Protein AF-I6B0U2-F1 (afdb_monomer_lite)

Structure (mmCIF, N/CA/C/O backbone):
data_AF-I6B0U2-F1
#
_entry.id   AF-I6B0U2-F1
#
loop_
_atom_site.group_PDB
_atom_site.id
_atom_site.type_symbol
_atom_site.label_atom_id
_atom_site.label_alt_id
_atom_site.label_comp_id
_atom_site.label_asym_id
_atom_site.label_entity_id
_atom_site.label_seq_id
_atom_site.pdbx_PDB_ins_code
_atom_site.Cartn_x
_atom_site.Cartn_y
_atom_site.Cartn_z
_atom_site.occupancy
_atom_site.B_iso_or_equiv
_atom_site.auth_seq_id
_atom_site.auth_comp_id
_atom_site.auth_asym_id
_atom_site.auth_atom_id
_atom_site.pdbx_PDB_model_num
ATOM 1 N N . MET A 1 1 ? -32.873 28.185 22.341 1.00 57.50 1 MET A N 1
ATOM 2 C CA . MET A 1 1 ? -31.734 27.362 22.796 1.00 57.50 1 MET A CA 1
ATOM 3 C C . MET A 1 1 ? -31.924 25.963 22.237 1.00 57.50 1 MET A C 1
ATOM 5 O O . MET A 1 1 ? -32.698 25.215 22.811 1.00 57.50 1 MET A O 1
ATOM 9 N N . SER A 1 2 ? -31.270 25.636 21.123 1.00 54.31 2 SER A N 1
ATOM 10 C CA . SER A 1 2 ? -31.156 24.257 20.630 1.00 54.31 2 SER A CA 1
ATOM 11 C C . SER A 1 2 ? -29.799 24.140 19.952 1.00 54.31 2 SER A C 1
ATOM 13 O O . SER A 1 2 ? -29.540 24.812 18.959 1.00 54.31 2 SER A O 1
ATOM 15 N N . ALA A 1 3 ? -28.913 23.386 20.594 1.00 54.72 3 ALA A N 1
ATOM 16 C CA . ALA A 1 3 ? -27.615 23.011 20.074 1.00 54.72 3 ALA A CA 1
ATOM 17 C C . ALA A 1 3 ? -27.820 21.843 19.106 1.00 54.72 3 ALA A C 1
ATOM 19 O O . ALA A 1 3 ? -28.290 20.790 19.534 1.00 54.72 3 ALA A O 1
ATOM 20 N N . ASP A 1 4 ? -27.487 22.043 17.833 1.00 51.09 4 ASP A N 1
ATOM 21 C CA . ASP A 1 4 ? -27.373 20.966 16.854 1.00 51.09 4 ASP A CA 1
ATOM 22 C C . ASP A 1 4 ? -25.886 20.760 16.545 1.00 51.09 4 ASP A C 1
ATOM 24 O O . ASP A 1 4 ? -25.132 21.710 16.313 1.00 51.09 4 ASP A O 1
ATOM 28 N N . ALA A 1 5 ? -25.447 19.519 16.703 1.00 57.50 5 ALA A N 1
ATOM 29 C CA . ALA A 1 5 ? -24.058 19.108 16.704 1.00 57.50 5 ALA A CA 1
ATOM 30 C C . ALA A 1 5 ? -23.577 18.857 15.271 1.00 57.50 5 ALA A C 1
ATOM 32 O O . ALA A 1 5 ? -23.649 17.733 14.774 1.00 57.50 5 ALA A O 1
ATOM 33 N N . GLU A 1 6 ? -23.022 19.876 14.616 1.00 51.00 6 GLU A N 1
ATOM 34 C CA . GLU A 1 6 ? -22.321 19.668 13.350 1.00 51.00 6 GLU A CA 1
ATOM 35 C C . GLU A 1 6 ? -20.896 19.165 13.634 1.00 51.00 6 GLU A C 1
ATOM 37 O O . GLU A 1 6 ? -20.004 19.882 14.090 1.00 51.00 6 GLU A O 1
ATOM 42 N N . THR A 1 7 ? -20.719 17.861 13.436 1.00 62.44 7 THR A N 1
ATOM 43 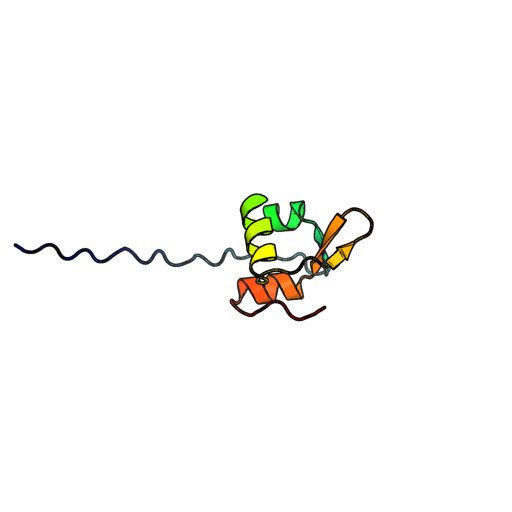C CA . THR A 1 7 ? -19.440 17.151 13.530 1.00 62.44 7 THR A CA 1
ATOM 44 C C . THR A 1 7 ? -18.408 17.841 12.631 1.00 62.44 7 THR A C 1
ATOM 46 O O . THR A 1 7 ? -18.661 17.956 11.431 1.00 62.44 7 THR A O 1
ATOM 49 N N . PRO A 1 8 ? -17.229 18.265 13.129 1.00 51.28 8 PRO A N 1
ATOM 50 C CA . PRO A 1 8 ? -16.218 18.837 12.257 1.00 51.28 8 PRO A CA 1
ATOM 51 C C . PRO A 1 8 ? -15.681 17.734 11.341 1.00 51.28 8 PRO A C 1
ATOM 53 O O . PRO A 1 8 ? -14.890 16.882 11.755 1.00 51.28 8 PRO A O 1
ATOM 56 N N . ALA A 1 9 ? -16.120 17.756 10.082 1.00 57.06 9 ALA A N 1
ATOM 57 C CA . ALA A 1 9 ? -15.517 17.022 8.984 1.00 57.06 9 ALA A CA 1
ATOM 58 C C . ALA A 1 9 ? -14.068 17.501 8.841 1.00 57.06 9 ALA A C 1
ATOM 60 O O . ALA A 1 9 ? -13.765 18.479 8.159 1.00 57.06 9 ALA A O 1
ATOM 61 N N . LYS A 1 10 ? -13.160 16.839 9.563 1.00 54.31 10 LYS A N 1
ATOM 62 C CA . LYS A 1 10 ? -11.722 17.061 9.456 1.00 54.31 10 LYS A CA 1
ATOM 63 C C . LYS A 1 10 ? -11.362 16.835 7.987 1.00 54.31 10 LYS A C 1
ATOM 65 O O . LYS A 1 10 ? -11.568 15.717 7.508 1.00 54.31 10 LYS A O 1
ATOM 70 N N . PRO A 1 11 ? -10.844 17.841 7.260 1.00 49.62 11 PRO A N 1
ATOM 71 C CA . PRO A 1 11 ? -10.376 17.601 5.912 1.00 49.62 11 PRO A CA 1
ATOM 72 C C . PRO A 1 11 ? -9.273 16.561 6.038 1.00 49.62 11 PRO A C 1
ATOM 74 O O . PRO A 1 11 ? -8.291 16.764 6.764 1.00 49.62 11 PRO A O 1
ATOM 77 N N . ALA A 1 12 ? -9.483 15.410 5.402 1.00 51.44 12 ALA A N 1
ATOM 78 C CA . ALA A 1 12 ? -8.438 14.438 5.185 1.00 51.44 12 ALA A CA 1
ATOM 79 C C . ALA A 1 12 ? -7.334 15.192 4.445 1.00 51.44 12 ALA A C 1
ATOM 81 O O . ALA A 1 12 ? -7.418 15.420 3.241 1.00 51.44 12 ALA A O 1
ATOM 82 N N . LYS A 1 13 ? -6.331 15.667 5.192 1.00 47.78 13 LYS A N 1
ATOM 83 C CA . LYS A 1 13 ? -5.026 15.983 4.635 1.00 47.78 13 LYS A CA 1
ATOM 84 C C . LYS A 1 13 ? -4.609 14.682 3.987 1.00 47.78 13 LYS A C 1
ATOM 86 O O . LYS A 1 13 ? -4.151 13.792 4.696 1.00 47.78 13 LYS A O 1
ATOM 91 N N . SER A 1 14 ? -4.847 14.549 2.686 1.00 52.25 14 SER A N 1
ATOM 92 C CA . SER A 1 14 ? -4.190 13.538 1.882 1.00 52.25 14 SER A CA 1
ATOM 93 C C . SER A 1 14 ? -2.717 13.715 2.217 1.00 52.25 14 SER A C 1
ATOM 95 O O . SER A 1 14 ? -2.186 14.800 1.944 1.00 52.25 14 SER A O 1
ATOM 97 N N . PRO A 1 15 ? -2.077 12.773 2.933 1.00 54.72 15 PRO A N 1
ATOM 98 C CA . PRO A 1 15 ? -0.652 12.891 3.143 1.00 54.72 15 PRO A CA 1
ATOM 99 C C . PRO A 1 15 ? -0.072 13.017 1.738 1.00 54.72 15 PRO A C 1
ATOM 101 O O . PRO A 1 15 ? -0.398 12.218 0.859 1.00 54.72 15 PRO A O 1
ATOM 104 N N . LEU A 1 16 ? 0.677 14.092 1.488 1.00 56.03 16 LEU A N 1
ATOM 105 C CA . LEU A 1 16 ? 1.458 14.220 0.267 1.00 56.03 16 LEU A CA 1
ATOM 106 C C . LEU A 1 16 ? 2.520 13.127 0.365 1.00 56.03 16 LEU A C 1
ATOM 108 O O . LEU A 1 16 ? 3.610 13.345 0.884 1.00 56.03 16 LEU A O 1
ATOM 112 N N . VAL A 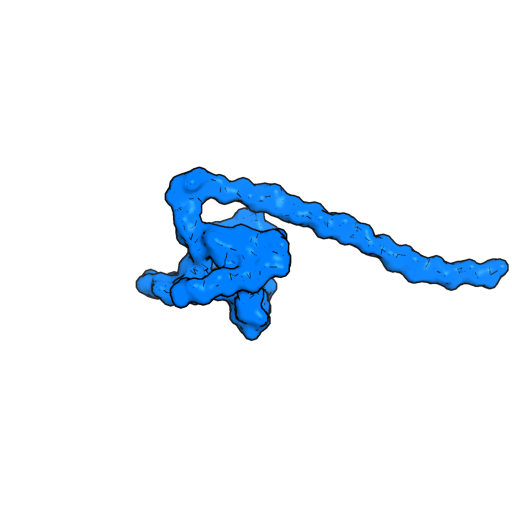1 17 ? 2.137 11.910 -0.018 1.00 63.25 17 VAL A N 1
ATOM 113 C CA . VAL A 1 17 ? 3.015 10.755 -0.038 1.00 63.25 17 VAL A CA 1
ATOM 114 C C . VAL A 1 17 ? 3.983 11.009 -1.177 1.00 63.25 17 VAL A C 1
ATOM 116 O O . VAL A 1 17 ? 3.640 10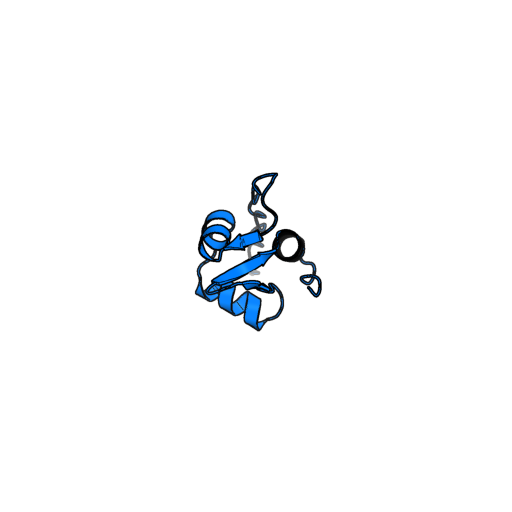.888 -2.352 1.00 63.25 17 VAL A O 1
ATOM 119 N N . VAL A 1 18 ? 5.188 11.444 -0.823 1.00 65.62 18 VAL A N 1
ATOM 120 C CA . VAL A 1 18 ? 6.262 11.641 -1.789 1.00 65.62 18 VAL A CA 1
ATOM 121 C C . VAL A 1 18 ? 6.843 10.270 -2.099 1.00 65.62 18 VAL A C 1
ATOM 123 O O . VAL A 1 18 ? 7.529 9.666 -1.276 1.00 65.62 18 VAL A O 1
ATOM 126 N N . PHE A 1 19 ? 6.539 9.765 -3.289 1.00 67.56 19 PHE A N 1
ATOM 127 C CA . PHE A 1 19 ? 7.124 8.529 -3.784 1.00 67.56 19 PHE A CA 1
ATOM 128 C C . PHE A 1 19 ? 8.517 8.807 -4.369 1.00 67.56 19 PHE A C 1
ATOM 130 O O . PHE A 1 19 ? 8.654 9.718 -5.190 1.00 67.56 19 PHE A O 1
ATOM 137 N N . PRO A 1 20 ? 9.553 8.025 -4.017 1.00 71.62 20 PRO A N 1
ATOM 138 C CA . PRO A 1 20 ? 10.827 8.082 -4.725 1.00 71.62 20 PRO A CA 1
ATOM 139 C C . PRO A 1 20 ? 10.621 7.705 -6.202 1.00 71.62 20 PRO A C 1
ATOM 141 O O . PRO A 1 20 ? 10.009 6.679 -6.505 1.00 71.62 20 PRO A O 1
ATOM 144 N N . ALA A 1 21 ? 11.113 8.549 -7.118 1.00 65.88 21 ALA A N 1
ATOM 145 C CA . ALA A 1 21 ? 10.753 8.528 -8.541 1.00 65.88 21 ALA A CA 1
ATOM 146 C C . ALA A 1 21 ? 11.010 7.181 -9.243 1.00 65.88 21 ALA A C 1
ATOM 148 O O . ALA A 1 21 ? 10.227 6.786 -10.104 1.00 65.88 21 ALA A O 1
ATOM 149 N N . GLU A 1 22 ? 12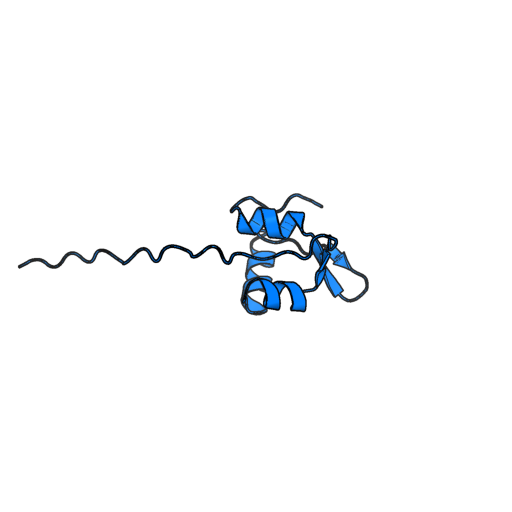.052 6.457 -8.835 1.00 73.31 22 GLU A N 1
ATOM 150 C CA . GLU A 1 22 ? 12.481 5.204 -9.469 1.00 73.31 22 GLU A CA 1
ATOM 151 C C . GLU A 1 22 ? 11.917 3.945 -8.796 1.00 73.31 22 GLU A C 1
ATOM 153 O O . GLU A 1 22 ? 12.099 2.834 -9.296 1.00 73.31 22 GLU A O 1
ATOM 158 N N . LYS A 1 23 ? 11.227 4.076 -7.654 1.00 75.12 23 LYS A N 1
ATOM 159 C CA . LYS A 1 23 ? 10.802 2.907 -6.881 1.00 75.12 23 LYS A CA 1
ATOM 160 C C . LYS A 1 23 ? 9.399 2.451 -7.264 1.00 75.12 23 LYS A C 1
ATOM 162 O O . LYS A 1 23 ? 8.418 3.171 -7.101 1.00 75.12 23 LYS A O 1
ATOM 167 N N . ILE A 1 24 ? 9.317 1.213 -7.745 1.00 83.31 24 ILE A N 1
ATOM 168 C CA . ILE A 1 24 ? 8.077 0.607 -8.258 1.00 83.31 24 ILE A CA 1
ATOM 169 C C . ILE A 1 24 ? 7.384 -0.256 -7.186 1.00 83.31 24 ILE A C 1
ATOM 171 O O . ILE A 1 24 ? 6.183 -0.502 -7.265 1.00 83.31 24 ILE A O 1
ATOM 175 N N . VAL A 1 25 ? 8.119 -0.690 -6.158 1.00 86.69 25 VAL A N 1
ATOM 176 C CA . VAL A 1 25 ? 7.630 -1.544 -5.064 1.00 86.69 25 VAL A CA 1
ATOM 177 C C . VAL A 1 25 ? 8.130 -1.054 -3.711 1.00 86.69 25 VAL A C 1
ATOM 179 O O . VAL A 1 25 ? 9.287 -0.670 -3.576 1.00 86.69 25 VAL A O 1
ATOM 182 N N . PHE A 1 26 ? 7.273 -1.122 -2.700 1.00 86.75 26 PHE A N 1
ATOM 183 C CA . PHE A 1 26 ? 7.544 -0.707 -1.328 1.00 86.75 26 PHE A CA 1
ATOM 184 C C . PHE A 1 26 ? 7.444 -1.901 -0.389 1.00 86.75 26 PHE A C 1
ATOM 186 O O . PHE A 1 26 ? 6.535 -2.720 -0.506 1.00 86.75 26 PHE A O 1
ATOM 193 N N . SER A 1 27 ? 8.360 -2.005 0.565 1.00 88.88 27 SER A N 1
ATOM 194 C CA . SER A 1 27 ? 8.190 -2.926 1.691 1.00 88.88 27 SER A CA 1
ATOM 195 C C . SER A 1 27 ? 7.134 -2.404 2.672 1.00 88.88 27 SER A C 1
ATOM 197 O O . SER A 1 27 ? 6.764 -1.229 2.650 1.00 88.88 27 SER A O 1
ATOM 199 N N . LEU A 1 28 ? 6.674 -3.262 3.588 1.00 87.69 28 LEU A N 1
ATOM 200 C CA . LEU A 1 28 ? 5.771 -2.853 4.670 1.00 87.69 28 LEU A CA 1
ATOM 201 C C . LEU A 1 28 ? 6.338 -1.689 5.500 1.00 87.69 28 LEU A C 1
ATOM 203 O O . LEU A 1 28 ? 5.609 -0.752 5.806 1.00 87.69 28 LEU A O 1
ATOM 207 N N . ALA A 1 29 ? 7.629 -1.735 5.841 1.00 87.50 29 ALA A N 1
ATOM 208 C CA . ALA A 1 29 ? 8.274 -0.688 6.632 1.00 87.50 29 ALA A CA 1
ATOM 209 C C . ALA A 1 29 ? 8.285 0.661 5.898 1.00 87.50 29 ALA A C 1
ATOM 211 O O . ALA A 1 29 ? 8.022 1.700 6.496 1.00 87.50 29 ALA A O 1
ATOM 212 N N . GLU A 1 30 ? 8.532 0.641 4.591 1.00 87.31 30 GLU A N 1
ATOM 213 C CA . GLU A 1 30 ? 8.546 1.849 3.763 1.00 87.31 30 GLU A CA 1
ATOM 214 C C . GLU A 1 30 ? 7.152 2.420 3.566 1.00 87.31 30 GLU A C 1
ATOM 216 O O . GLU A 1 30 ? 6.964 3.627 3.686 1.00 87.31 30 GLU A O 1
ATOM 221 N N . LEU A 1 31 ? 6.163 1.554 3.339 1.00 86.44 31 LEU A N 1
ATOM 222 C CA . LEU A 1 31 ? 4.769 1.961 3.266 1.00 86.44 31 LEU A CA 1
ATOM 223 C C . LEU A 1 31 ? 4.345 2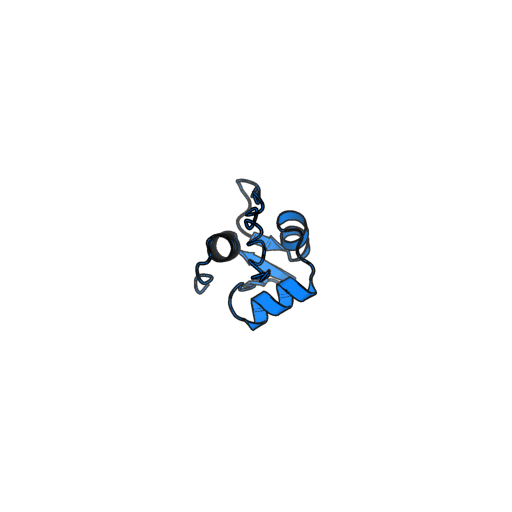.664 4.560 1.00 86.44 31 LEU A C 1
ATOM 225 O O . LEU A 1 31 ? 3.752 3.739 4.504 1.00 86.44 31 LEU A O 1
ATOM 229 N N . MET A 1 32 ? 4.680 2.091 5.718 1.00 88.62 32 MET A N 1
ATOM 230 C CA . MET A 1 32 ? 4.401 2.700 7.019 1.00 88.62 32 MET A CA 1
ATOM 231 C C . MET A 1 32 ? 5.115 4.047 7.180 1.00 88.62 32 MET A C 1
ATOM 233 O O . MET A 1 32 ? 4.483 5.019 7.579 1.00 88.62 32 MET A O 1
ATOM 237 N N . ALA A 1 33 ? 6.398 4.137 6.819 1.00 87.62 33 ALA A N 1
ATOM 238 C CA . ALA A 1 33 ? 7.164 5.382 6.906 1.00 87.62 33 ALA A CA 1
ATOM 239 C C . ALA A 1 33 ? 6.595 6.493 6.005 1.00 87.62 33 ALA A C 1
ATOM 241 O O . ALA A 1 33 ? 6.548 7.653 6.402 1.00 87.62 33 ALA A O 1
ATOM 242 N N . MET A 1 34 ? 6.129 6.137 4.808 1.00 83.75 34 MET A N 1
ATOM 243 C CA . MET A 1 34 ? 5.565 7.071 3.831 1.00 83.75 34 MET A CA 1
ATOM 244 C C . MET A 1 34 ? 4.155 7.547 4.186 1.00 83.75 34 MET A C 1
ATOM 246 O O . MET A 1 34 ? 3.806 8.701 3.954 1.00 83.75 34 MET A O 1
ATOM 250 N N . THR A 1 35 ? 3.324 6.641 4.696 1.00 83.50 35 THR A N 1
ATOM 251 C CA . THR A 1 35 ? 1.898 6.902 4.947 1.00 83.50 35 THR A CA 1
ATOM 252 C C . THR A 1 35 ? 1.615 7.296 6.395 1.00 83.50 35 THR A C 1
ATOM 254 O O . THR A 1 35 ? 0.526 7.781 6.693 1.00 83.50 35 THR A O 1
ATOM 257 N N . GLY A 1 36 ? 2.574 7.078 7.299 1.00 85.75 36 GLY A N 1
ATOM 258 C CA . GLY A 1 36 ? 2.390 7.220 8.743 1.00 85.75 36 GLY A CA 1
ATOM 259 C C . GLY A 1 36 ? 1.442 6.177 9.342 1.00 85.75 36 GLY A C 1
ATOM 260 O O . GLY A 1 36 ? 0.971 6.360 10.461 1.00 85.75 36 GLY A O 1
ATOM 261 N N . LEU A 1 37 ? 1.110 5.115 8.600 1.00 87.00 37 LEU A N 1
ATOM 262 C CA . LEU A 1 37 ? 0.197 4.075 9.060 1.00 87.00 37 LEU A CA 1
ATOM 263 C C . LEU A 1 37 ? 0.887 3.072 9.980 1.00 87.00 37 LEU A C 1
ATOM 265 O O . LEU A 1 37 ? 2.019 2.654 9.745 1.00 87.00 37 LEU A O 1
ATOM 269 N N . ASP A 1 38 ? 0.130 2.580 10.958 1.00 89.44 38 ASP A N 1
ATOM 270 C CA . ASP A 1 38 ? 0.528 1.432 11.760 1.00 89.44 38 ASP A CA 1
ATOM 271 C C . ASP A 1 38 ? 0.369 0.115 11.000 1.00 89.44 38 ASP A C 1
ATOM 273 O O . ASP A 1 38 ? -0.538 -0.071 10.180 1.00 89.44 38 ASP A O 1
ATOM 277 N N . ARG A 1 39 ? 1.187 -0.873 11.373 1.00 89.75 39 ARG A N 1
ATOM 278 C CA . ARG A 1 39 ? 1.138 -2.238 10.825 1.00 89.75 39 ARG A CA 1
ATOM 279 C C . ARG A 1 39 ? -0.257 -2.865 10.892 1.00 89.75 39 ARG A C 1
ATOM 281 O O . ARG A 1 39 ? -0.652 -3.579 9.972 1.00 89.75 39 ARG A O 1
ATOM 288 N N . VAL A 1 40 ? -0.999 -2.619 11.973 1.00 90.94 40 VAL A N 1
ATOM 289 C CA . VAL A 1 40 ? -2.367 -3.139 12.146 1.00 90.94 40 VAL A CA 1
ATOM 290 C C . VAL A 1 40 ? -3.317 -2.504 11.134 1.00 90.94 40 VAL A C 1
ATOM 292 O O . VAL A 1 40 ? -4.157 -3.199 10.565 1.00 90.94 40 VAL A O 1
ATOM 295 N N . THR A 1 41 ? -3.163 -1.208 10.865 1.00 90.31 41 THR A N 1
ATOM 296 C CA . THR A 1 41 ? -3.963 -0.496 9.866 1.00 90.31 41 THR A CA 1
ATOM 297 C C . THR A 1 41 ? -3.670 -1.021 8.468 1.00 90.31 41 THR A C 1
ATOM 299 O O . THR A 1 41 ? -4.607 -1.347 7.744 1.00 90.31 41 THR A O 1
ATOM 302 N N . VAL A 1 42 ? -2.396 -1.227 8.121 1.00 89.00 42 VAL A N 1
ATOM 303 C CA . VAL A 1 42 ? -2.018 -1.858 6.845 1.00 89.00 42 VAL A CA 1
ATOM 304 C C . VAL A 1 42 ? -2.625 -3.259 6.722 1.00 89.00 42 VAL A C 1
ATOM 306 O O . VAL A 1 42 ? -3.226 -3.586 5.704 1.00 89.00 42 VAL A O 1
ATOM 309 N N . TRP A 1 43 ? -2.560 -4.075 7.779 1.00 89.56 43 TRP A N 1
ATOM 310 C CA . TRP A 1 43 ? -3.184 -5.402 7.787 1.00 89.56 43 TRP A CA 1
ATOM 311 C C . TRP A 1 43 ? -4.708 -5.348 7.594 1.00 89.56 43 TRP A C 1
ATOM 313 O O . TRP A 1 43 ? -5.265 -6.182 6.883 1.00 89.56 43 TRP A O 1
ATOM 323 N N . ARG A 1 44 ? -5.400 -4.363 8.183 1.00 89.81 44 ARG A N 1
ATOM 324 C CA . ARG A 1 44 ? -6.843 -4.166 7.962 1.00 89.81 44 ARG A CA 1
ATOM 325 C C . ARG A 1 44 ? -7.146 -3.790 6.513 1.00 89.81 44 ARG A C 1
ATOM 327 O O . ARG A 1 44 ? -8.063 -4.370 5.940 1.00 89.81 44 ARG A O 1
ATOM 334 N N . LEU A 1 45 ? -6.362 -2.887 5.919 1.00 87.94 45 LEU A N 1
ATOM 335 C CA . LEU A 1 45 ? -6.502 -2.494 4.511 1.00 87.94 45 LEU A CA 1
ATOM 336 C C . LEU A 1 45 ? -6.312 -3.688 3.567 1.00 87.94 45 LEU A C 1
ATOM 338 O O . LEU A 1 45 ? -7.053 -3.826 2.597 1.00 87.94 45 LEU A O 1
ATOM 342 N N . GLU A 1 46 ? -5.382 -4.591 3.890 1.00 88.94 46 GLU A N 1
ATOM 343 C CA . GLU A 1 46 ? -5.218 -5.853 3.162 1.00 88.94 46 GLU A CA 1
ATOM 344 C C . GLU A 1 46 ? -6.431 -6.770 3.292 1.00 88.94 46 GLU A C 1
ATOM 346 O O . GLU A 1 46 ? -6.901 -7.325 2.301 1.00 88.94 46 GLU A O 1
ATOM 351 N N . LYS A 1 47 ? -6.961 -6.933 4.509 1.00 88.75 47 LYS A N 1
ATOM 352 C CA . LYS A 1 47 ? -8.145 -7.771 4.749 1.00 88.75 47 LYS A CA 1
ATOM 353 C C . LYS A 1 47 ? -9.406 -7.222 4.093 1.00 88.75 47 LYS A C 1
ATOM 355 O O . LYS A 1 47 ? -10.262 -8.008 3.709 1.00 88.75 47 LYS A O 1
ATOM 360 N N . GLN A 1 48 ? -9.499 -5.906 3.943 1.00 85.75 48 GLN A N 1
ATOM 361 C CA . GLN A 1 48 ? -10.580 -5.231 3.228 1.00 85.75 48 GLN A CA 1
ATOM 362 C C . GLN A 1 48 ? -10.379 -5.216 1.705 1.00 85.75 48 GLN A C 1
ATOM 364 O O . GLN A 1 48 ? -11.265 -4.769 0.989 1.00 85.75 48 GLN A O 1
ATOM 369 N N . GLY A 1 49 ? -9.231 -5.679 1.196 1.00 84.19 49 GLY A N 1
ATOM 370 C CA . GLY A 1 49 ? -8.928 -5.686 -0.238 1.00 84.19 49 GLY A CA 1
ATOM 371 C C . GLY A 1 49 ? -8.585 -4.313 -0.828 1.00 84.19 49 GLY A C 1
ATOM 372 O O . GLY A 1 49 ? -8.329 -4.225 -2.027 1.00 84.19 49 GLY A O 1
ATOM 373 N N . LEU A 1 50 ? -8.526 -3.266 0.002 1.00 83.62 50 LEU A N 1
ATOM 374 C CA . LEU A 1 50 ? -8.207 -1.895 -0.407 1.00 83.62 50 LEU A CA 1
ATOM 375 C C . LEU A 1 50 ? -6.742 -1.743 -0.814 1.00 83.62 50 LEU A C 1
ATOM 377 O O . LEU A 1 50 ? -6.422 -0.964 -1.711 1.00 83.62 50 LEU A O 1
ATOM 381 N N . LEU A 1 51 ? -5.862 -2.510 -0.173 1.00 86.56 51 LEU A N 1
ATOM 382 C CA . LEU A 1 51 ? -4.439 -2.542 -0.466 1.00 86.56 51 LEU A CA 1
ATOM 383 C C . LEU A 1 51 ? -3.989 -3.988 -0.657 1.00 86.56 51 LEU A C 1
ATOM 385 O O . LEU A 1 51 ? -4.144 -4.808 0.244 1.00 86.56 51 LEU A O 1
ATOM 389 N N . ARG A 1 52 ? -3.403 -4.318 -1.809 1.00 83.44 52 ARG A N 1
ATOM 390 C CA . ARG A 1 52 ? -2.889 -5.671 -2.064 1.00 83.44 52 ARG A CA 1
ATOM 391 C C . ARG A 1 52 ? -1.372 -5.714 -1.960 1.00 83.44 52 ARG A C 1
ATOM 393 O O . ARG A 1 52 ? -0.670 -4.965 -2.633 1.00 83.44 52 ARG A O 1
ATOM 400 N N . ALA A 1 53 ? -0.883 -6.632 -1.132 1.00 84.69 53 ALA A N 1
ATOM 401 C CA . ALA A 1 53 ? 0.518 -7.013 -1.132 1.00 84.69 53 ALA A CA 1
ATOM 402 C C . ALA A 1 53 ? 0.758 -8.057 -2.229 1.00 84.69 53 ALA A C 1
ATOM 404 O O . ALA A 1 53 ? 0.081 -9.086 -2.271 1.00 84.69 53 ALA A O 1
ATOM 405 N N . ALA A 1 54 ? 1.747 -7.816 -3.080 1.00 80.81 54 ALA A N 1
ATOM 406 C CA . ALA A 1 54 ? 2.342 -8.846 -3.907 1.00 80.81 54 ALA A CA 1
ATOM 407 C C . ALA A 1 54 ? 3.187 -9.782 -3.019 1.00 80.81 54 ALA A C 1
ATOM 409 O O . ALA A 1 54 ? 3.925 -9.305 -2.140 1.00 80.81 54 ALA A O 1
ATOM 410 N N . PRO A 1 55 ? 3.099 -11.108 -3.218 1.00 72.81 55 PRO A N 1
ATOM 411 C CA . PRO A 1 55 ? 3.988 -12.046 -2.553 1.00 72.81 55 PRO A CA 1
ATOM 412 C C . PRO A 1 55 ? 5.421 -11.812 -3.050 1.00 72.81 55 PRO A C 1
ATOM 414 O O . PRO A 1 55 ? 5.733 -12.048 -4.213 1.00 72.81 55 PRO A O 1
ATOM 417 N N . GLY A 1 56 ? 6.293 -11.318 -2.173 1.00 67.38 56 GLY A N 1
ATOM 418 C CA . GLY A 1 56 ? 7.732 -11.257 -2.408 1.00 67.38 56 GLY A CA 1
ATOM 419 C C . GLY A 1 56 ? 8.442 -12.448 -1.768 1.00 67.38 56 GLY A C 1
ATOM 420 O O . GLY A 1 56 ? 7.899 -13.121 -0.888 1.00 67.38 56 GLY A O 1
ATOM 421 N N . VAL A 1 57 ? 9.689 -12.696 -2.173 1.00 59.72 57 VAL A N 1
ATOM 422 C CA . VAL A 1 57 ? 10.534 -13.715 -1.535 1.00 59.72 57 VAL A CA 1
ATOM 423 C C . VAL A 1 57 ? 10.805 -13.286 -0.088 1.00 59.72 57 VAL A C 1
ATOM 425 O O . VAL A 1 57 ? 11.563 -12.356 0.170 1.00 59.72 57 VAL A O 1
ATOM 428 N N . GLY A 1 58 ? 10.116 -13.920 0.864 1.00 67.94 58 GLY A N 1
ATOM 429 C CA . GLY A 1 58 ? 10.265 -13.680 2.304 1.00 67.94 58 GLY A CA 1
ATOM 430 C C . GLY A 1 58 ? 9.628 -12.395 2.851 1.00 67.94 58 GLY A C 1
ATOM 431 O O . GLY A 1 58 ? 9.706 -12.166 4.054 1.00 67.94 58 GLY A O 1
ATOM 432 N N . SER A 1 59 ? 8.998 -11.554 2.019 1.00 75.44 59 SER A N 1
ATOM 433 C CA . SER A 1 59 ? 8.443 -10.252 2.437 1.00 75.44 59 SER A CA 1
ATOM 434 C C . SER A 1 59 ? 7.185 -9.865 1.658 1.00 75.44 59 SER A C 1
ATOM 436 O O . SER A 1 59 ? 7.036 -10.212 0.489 1.00 75.44 59 SER A O 1
ATOM 438 N N . LYS A 1 60 ? 6.297 -9.085 2.285 1.00 82.88 60 LYS A N 1
ATOM 439 C CA . LYS A 1 60 ? 5.187 -8.421 1.587 1.00 82.88 60 LYS A CA 1
ATOM 440 C C . LYS A 1 60 ? 5.698 -7.184 0.860 1.00 82.88 60 LYS A C 1
ATOM 442 O O . LYS A 1 60 ? 6.350 -6.342 1.483 1.00 82.88 60 LYS A O 1
ATOM 447 N N . LEU A 1 61 ? 5.378 -7.080 -0.426 1.00 88.06 61 LEU A N 1
ATOM 448 C CA . LEU A 1 61 ? 5.718 -5.933 -1.262 1.00 88.06 61 LEU A CA 1
ATOM 449 C C . LEU A 1 61 ? 4.441 -5.272 -1.769 1.00 88.06 61 LEU A C 1
ATOM 451 O O . LEU A 1 61 ? 3.497 -5.951 -2.150 1.00 88.06 61 LEU A O 1
ATOM 455 N N . TYR A 1 62 ? 4.412 -3.950 -1.804 1.00 88.56 62 TYR A N 1
ATOM 456 C CA . TYR A 1 62 ? 3.278 -3.164 -2.275 1.00 88.56 62 TYR A CA 1
ATOM 457 C C . TYR A 1 62 ? 3.706 -2.423 -3.529 1.00 88.56 62 TYR A C 1
ATOM 459 O O . TYR A 1 62 ? 4.658 -1.645 -3.492 1.00 88.56 62 TYR A O 1
ATOM 467 N N . SER A 1 63 ? 3.040 -2.673 -4.653 1.00 87.62 63 SER A N 1
ATOM 468 C CA . SER A 1 63 ? 3.343 -1.937 -5.877 1.00 87.62 63 SER A CA 1
ATOM 469 C C . SER A 1 63 ? 2.934 -0.477 -5.720 1.00 87.62 63 SER A C 1
ATOM 471 O O . SER A 1 63 ? 1.921 -0.157 -5.095 1.00 87.62 63 SER A O 1
ATOM 473 N N . ARG A 1 64 ? 3.705 0.424 -6.327 1.00 85.38 64 ARG A N 1
ATOM 474 C CA . ARG A 1 64 ? 3.395 1.852 -6.355 1.00 85.38 64 ARG A CA 1
ATOM 475 C C . ARG A 1 64 ? 1.984 2.112 -6.869 1.00 85.38 64 ARG A C 1
ATOM 477 O O . ARG A 1 64 ? 1.259 2.875 -6.250 1.00 85.38 64 ARG A O 1
ATOM 484 N N . GLN A 1 65 ? 1.573 1.405 -7.920 1.00 83.62 65 GLN A N 1
ATOM 485 C CA . GLN A 1 65 ? 0.228 1.519 -8.483 1.00 83.62 65 GLN A CA 1
ATOM 486 C C . GLN A 1 65 ? -0.873 1.127 -7.491 1.00 83.62 65 GLN A C 1
ATOM 488 O O . GLN A 1 65 ? -1.894 1.801 -7.438 1.00 83.62 65 GLN A O 1
ATOM 493 N N . ALA A 1 66 ? -0.682 0.074 -6.687 1.00 84.25 66 ALA A N 1
ATOM 494 C CA . ALA A 1 66 ? -1.656 -0.316 -5.667 1.00 84.25 66 ALA A CA 1
ATOM 495 C C . ALA A 1 66 ? -1.757 0.733 -4.551 1.00 84.25 66 ALA A C 1
ATOM 497 O O . ALA A 1 66 ? -2.856 1.096 -4.138 1.00 84.25 66 ALA A O 1
ATOM 498 N N . VAL A 1 67 ? -0.618 1.273 -4.106 1.00 85.25 67 VAL A N 1
ATOM 499 C CA . VAL A 1 67 ? -0.588 2.335 -3.089 1.00 85.25 67 VAL A CA 1
ATOM 500 C C . VAL A 1 67 ? -1.210 3.627 -3.626 1.00 85.25 67 VAL A C 1
ATOM 502 O O . VAL A 1 67 ? -2.016 4.246 -2.941 1.00 85.25 67 VAL A O 1
ATOM 505 N N . GLU A 1 68 ? -0.884 4.025 -4.856 1.00 84.50 68 GLU A N 1
ATOM 506 C CA . GLU A 1 68 ? -1.466 5.198 -5.513 1.00 84.50 68 GLU A CA 1
ATOM 507 C C . GLU A 1 68 ? -2.968 5.020 -5.761 1.00 84.50 68 GLU A C 1
ATOM 509 O O . GLU A 1 68 ? -3.731 5.952 -5.521 1.00 84.50 68 GLU A O 1
ATOM 514 N N . ALA A 1 69 ? -3.423 3.842 -6.197 1.00 82.75 69 ALA A N 1
ATOM 515 C CA . ALA A 1 69 ? -4.848 3.553 -6.346 1.00 82.75 69 ALA A CA 1
ATOM 516 C C . ALA A 1 69 ? -5.577 3.723 -5.008 1.00 82.75 69 ALA A C 1
ATOM 518 O O . ALA A 1 69 ? -6.536 4.492 -4.937 1.00 82.75 69 ALA A O 1
ATOM 519 N N . TRP A 1 70 ? -5.047 3.117 -3.941 1.00 84.06 70 TRP A N 1
ATOM 520 C CA . TRP A 1 70 ? -5.582 3.252 -2.589 1.00 84.06 70 TRP A CA 1
ATOM 521 C C . TRP A 1 70 ? -5.633 4.715 -2.114 1.00 84.06 70 TRP A C 1
ATOM 523 O O . TRP A 1 70 ? -6.679 5.166 -1.649 1.00 84.06 70 TRP A O 1
ATOM 533 N N . LEU A 1 71 ? -4.549 5.484 -2.277 1.00 82.31 71 LEU A N 1
ATOM 534 C CA . LEU A 1 71 ? -4.505 6.905 -1.895 1.00 82.31 71 LEU A CA 1
ATOM 535 C C . LEU A 1 71 ? -5.519 7.759 -2.663 1.00 82.31 71 LEU A C 1
ATOM 537 O O . LEU A 1 71 ? -6.043 8.731 -2.124 1.00 82.31 71 LEU A O 1
ATOM 541 N N . ASN A 1 72 ? -5.809 7.393 -3.911 1.00 80.88 72 ASN A N 1
ATOM 542 C CA . ASN A 1 72 ? -6.799 8.065 -4.747 1.00 80.88 72 ASN A CA 1
ATOM 543 C C . ASN A 1 72 ? -8.238 7.572 -4.500 1.00 80.88 72 ASN A C 1
ATOM 545 O O . ASN A 1 72 ? -9.142 7.961 -5.239 1.00 80.88 72 ASN A O 1
ATOM 549 N N . GLY A 1 73 ? -8.463 6.704 -3.506 1.00 76.62 73 GLY A N 1
ATOM 550 C CA . GLY A 1 73 ? -9.777 6.125 -3.212 1.00 76.62 73 GLY A CA 1
ATOM 551 C C . GLY A 1 73 ? -10.274 5.147 -4.280 1.00 76.62 73 GLY A C 1
ATOM 552 O O . GLY A 1 73 ? -11.470 4.879 -4.359 1.00 76.62 73 GLY A O 1
ATOM 553 N N . LYS A 1 74 ? -9.372 4.634 -5.122 1.00 70.19 74 LYS A N 1
ATOM 554 C CA . LYS A 1 74 ? -9.654 3.612 -6.132 1.00 70.19 74 LYS A CA 1
ATOM 555 C C . LYS A 1 74 ? -9.263 2.244 -5.585 1.00 70.19 74 LYS A C 1
ATOM 557 O O . LYS A 1 74 ? -8.333 2.115 -4.791 1.00 70.19 74 LYS A O 1
ATOM 562 N N . GLU A 1 75 ? -9.965 1.208 -6.024 1.00 65.69 75 GLU A N 1
ATOM 563 C CA . GLU A 1 75 ? -9.588 -0.161 -5.686 1.00 65.69 75 GLU A CA 1
ATOM 564 C C . GLU A 1 75 ? -8.199 -0.478 -6.258 1.00 65.69 75 GLU A C 1
ATOM 566 O O . GLU A 1 75 ? -7.876 -0.094 -7.387 1.00 65.69 75 GLU A O 1
ATOM 571 N N . SER A 1 76 ? -7.360 -1.157 -5.468 1.00 63.78 76 SER A N 1
ATOM 572 C CA . SER A 1 76 ? -6.037 -1.588 -5.928 1.00 63.78 76 SER A CA 1
ATOM 573 C C . SER A 1 76 ? -6.193 -2.482 -7.167 1.00 63.78 76 SER A C 1
ATOM 575 O O . SER A 1 76 ? -6.931 -3.472 -7.087 1.00 63.78 76 SER A O 1
ATOM 577 N N . PRO A 1 77 ? -5.512 -2.187 -8.293 1.00 57.66 77 PRO A N 1
ATOM 578 C CA . PRO A 1 77 ? -5.602 -3.013 -9.489 1.00 57.66 77 PRO A CA 1
ATOM 579 C C . PRO A 1 77 ? -5.187 -4.453 -9.172 1.00 57.66 77 PRO A C 1
ATOM 581 O O . PRO A 1 77 ? -4.286 -4.694 -8.362 1.00 57.66 77 PRO A O 1
ATOM 584 N N . ALA A 1 78 ? -5.872 -5.415 -9.792 1.00 54.12 78 ALA A N 1
ATOM 585 C CA . ALA A 1 78 ? -5.465 -6.810 -9.732 1.00 54.12 78 ALA A CA 1
ATOM 586 C C . A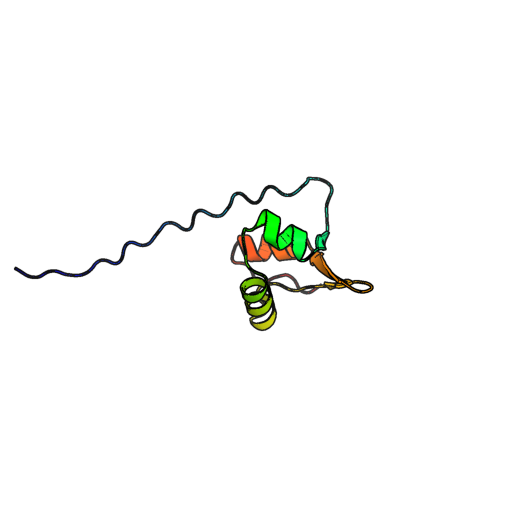LA A 1 78 ? -4.061 -6.931 -10.345 1.00 54.12 78 ALA A C 1
ATOM 588 O O . ALA A 1 78 ? -3.867 -6.565 -11.503 1.00 54.12 78 ALA A O 1
ATOM 589 N N . ALA A 1 79 ? -3.101 -7.359 -9.521 1.00 52.50 79 ALA A N 1
ATOM 590 C CA . ALA A 1 79 ? -1.775 -7.769 -9.969 1.00 52.50 79 ALA A CA 1
ATOM 591 C C . ALA A 1 79 ? -1.864 -9.048 -10.808 1.00 52.50 79 ALA A C 1
ATOM 593 O O . ALA A 1 79 ? -2.739 -9.887 -10.481 1.00 52.50 79 ALA A O 1
#

pLDDT: mean 74.98, std 13.95, range [47.78, 90.94]

Radius of gyration: 15.8 Å; chains: 1; bounding box: 44×41×33 Å

Foldseek 3Di:
DDDDDDDPPDPPPLQPQDDDPPDFKDFPVRLCVRRVDDPVVVVVCCVVQLFDFDDDDVGTIGTPQSSVCSSVVHGRDDD

Sequence (79 aa):
MSADAETPAKPAKSPLVVFPAEKIVFSLAELMAMTGLDRVTVWRLEKQGLLRAAPGVGSKLYSRQAVEAWLNGKESPAA

Secondary structure (DSSP, 8-state):
--------------------TT--EEEHHHHHHHH---HHHHHHHHHTTSS--EE-SSSEEEEHHHHHHHHTTPPPPP-